Protein AF-A0A8H1L627-F1 (afdb_monomer_lite)

Radius of gyration: 14.6 Å; chains: 1; bounding box: 30×21×41 Å

pLDDT: mean 93.16, std 6.46, range [61.12, 98.06]

Foldseek 3Di:
DDPVVVQLVVQLQVVLCVVPPVCVVQPPVNDDPVVSVVSSVVSVVVVVVVVVVVVVVVVVVVD

Sequence (63 aa):
MTDQDARRERYARALYSTLGHSAERHPWAGLAPARREIWYQRADAAIAVADEEIAARLAARDG

Secondary structure (DSSP, 8-state):
--HHHHHHHHHHHHHHHTTTHHHHHS-GGGS-HHHHHHHHHHHHHHHHHHHHHHHHHHHHHH-

Structure (mmCIF, N/CA/C/O backbone):
data_AF-A0A8H1L627-F1
#
_entry.id   AF-A0A8H1L627-F1
#
loop_
_atom_site.group_PDB
_atom_site.id
_atom_site.type_symbol
_atom_site.label_atom_id
_atom_site.label_alt_id
_atom_site.label_comp_id
_atom_site.label_asym_id
_atom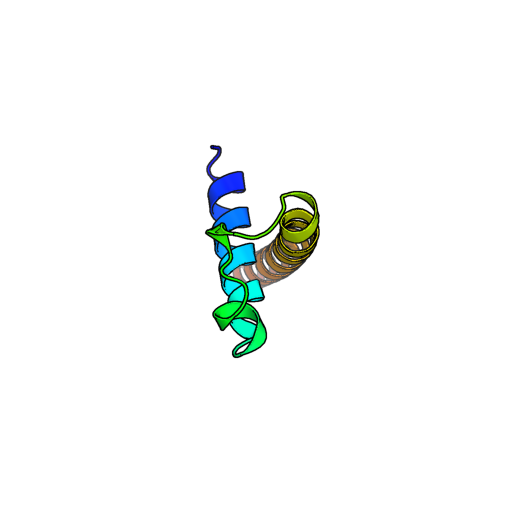_site.label_entity_id
_atom_site.label_seq_id
_atom_site.pdbx_PDB_ins_code
_atom_site.Cartn_x
_atom_site.Cartn_y
_atom_site.Cartn_z
_atom_site.occupancy
_atom_site.B_iso_or_equiv
_atom_site.auth_seq_id
_atom_site.auth_comp_id
_atom_site.auth_asym_id
_atom_site.auth_atom_id
_atom_site.pdbx_PDB_model_num
ATOM 1 N N . MET A 1 1 ? -12.007 10.003 -6.223 1.00 61.12 1 MET A N 1
ATOM 2 C CA . MET A 1 1 ? -10.823 9.188 -5.893 1.00 61.12 1 MET A CA 1
ATOM 3 C C . MET A 1 1 ? -10.058 9.015 -7.182 1.00 61.12 1 MET A C 1
ATOM 5 O O . MET A 1 1 ? -10.673 8.597 -8.158 1.00 61.12 1 MET A O 1
ATOM 9 N N . THR A 1 2 ? -8.805 9.452 -7.231 1.00 85.94 2 THR A N 1
ATOM 10 C CA . THR A 1 2 ? -7.981 9.273 -8.433 1.00 85.94 2 THR A CA 1
ATOM 11 C C . THR A 1 2 ? -7.607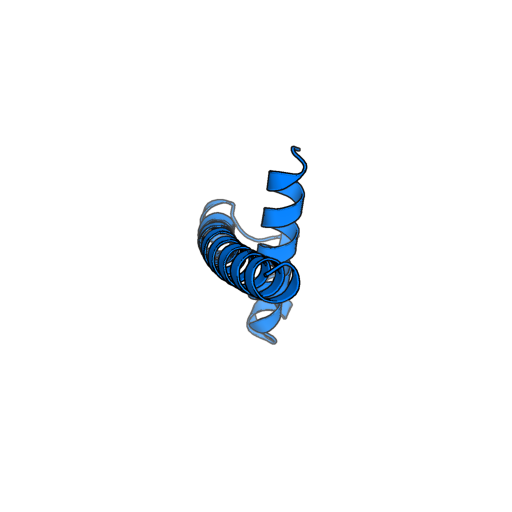 7.795 -8.592 1.00 85.94 2 THR A C 1
ATOM 13 O O . THR A 1 2 ? -7.720 7.018 -7.640 1.00 85.94 2 THR A O 1
ATOM 16 N N . ASP A 1 3 ? -7.167 7.385 -9.784 1.00 87.75 3 ASP A N 1
ATOM 17 C CA . ASP A 1 3 ? -6.648 6.025 -9.999 1.00 87.75 3 ASP A CA 1
ATOM 18 C C . ASP A 1 3 ? -5.446 5.734 -9.077 1.00 87.75 3 ASP A C 1
ATOM 20 O O . ASP A 1 3 ? -5.336 4.661 -8.482 1.00 87.75 3 ASP A O 1
ATOM 24 N N . GLN A 1 4 ? -4.623 6.758 -8.837 1.00 87.25 4 GLN A N 1
ATOM 25 C CA . GLN A 1 4 ? -3.507 6.717 -7.899 1.00 87.25 4 GLN A CA 1
ATOM 26 C C . GLN A 1 4 ? -3.964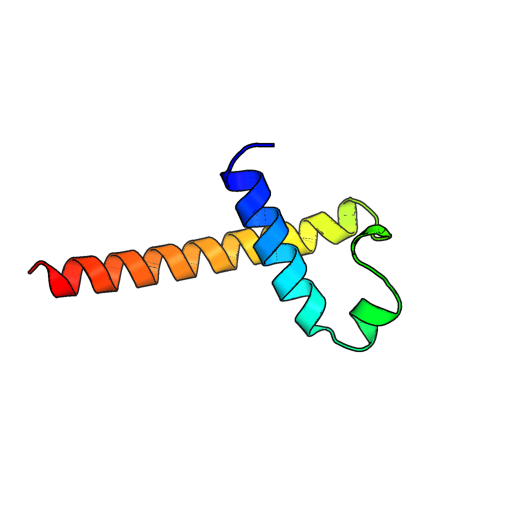 6.482 -6.451 1.00 87.25 4 GLN A C 1
ATOM 28 O O . GLN A 1 4 ? -3.410 5.615 -5.775 1.00 87.25 4 GLN A O 1
ATOM 33 N N . ASP A 1 5 ? -5.006 7.176 -5.983 1.00 91.88 5 ASP A N 1
ATOM 34 C CA . ASP A 1 5 ? -5.561 6.962 -4.638 1.00 91.88 5 ASP A CA 1
ATOM 35 C C . ASP A 1 5 ? -6.118 5.539 -4.479 1.00 91.88 5 ASP A C 1
ATOM 37 O O . ASP A 1 5 ? -5.936 4.899 -3.443 1.00 91.88 5 ASP A O 1
ATOM 41 N N . ALA A 1 6 ? -6.772 5.011 -5.520 1.00 94.38 6 ALA A N 1
ATOM 42 C CA . ALA A 1 6 ? -7.302 3.650 -5.519 1.00 94.38 6 ALA A CA 1
ATOM 43 C C . ALA A 1 6 ? -6.187 2.594 -5.484 1.00 94.38 6 ALA A C 1
ATOM 45 O O . ALA A 1 6 ? -6.306 1.575 -4.792 1.00 94.38 6 ALA A O 1
ATOM 46 N N . ARG A 1 7 ? -5.092 2.840 -6.212 1.00 94.06 7 ARG A N 1
ATOM 47 C CA . ARG A 1 7 ? -3.886 2.005 -6.193 1.00 94.06 7 ARG A CA 1
ATOM 48 C C . ARG A 1 7 ? -3.235 2.023 -4.808 1.00 94.06 7 ARG A C 1
ATOM 50 O O . ARG A 1 7 ? -2.994 0.953 -4.245 1.00 94.06 7 ARG A O 1
ATOM 57 N N . ARG A 1 8 ? -3.042 3.211 -4.229 1.00 96.75 8 ARG A N 1
ATOM 58 C CA . ARG A 1 8 ? -2.505 3.428 -2.875 1.00 96.75 8 ARG A CA 1
ATOM 59 C C . ARG A 1 8 ? -3.334 2.701 -1.814 1.00 96.75 8 ARG A C 1
ATOM 61 O O . ARG A 1 8 ? -2.782 1.938 -1.023 1.00 96.75 8 ARG A O 1
ATOM 68 N N . GLU A 1 9 ? -4.662 2.843 -1.851 1.00 96.81 9 GLU A N 1
ATOM 69 C CA . GLU A 1 9 ? -5.597 2.149 -0.950 1.00 96.81 9 GLU A CA 1
ATOM 70 C C . GLU A 1 9 ? -5.468 0.625 -1.043 1.00 96.81 9 GLU A C 1
ATOM 72 O O . GLU A 1 9 ? -5.420 -0.069 -0.025 1.00 96.81 9 GLU A O 1
ATOM 77 N N . ARG A 1 10 ? -5.378 0.084 -2.262 1.00 96.44 10 ARG A N 1
ATOM 78 C CA . ARG A 1 10 ? -5.248 -1.360 -2.482 1.00 96.44 10 ARG A CA 1
ATOM 79 C C . ARG A 1 10 ? -3.958 -1.912 -1.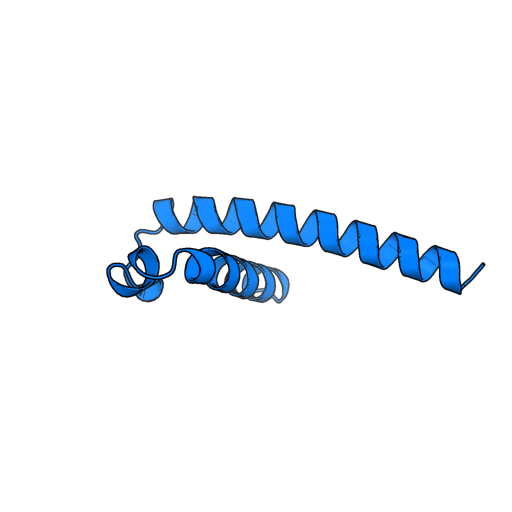882 1.00 96.44 10 ARG A C 1
ATOM 81 O O . ARG A 1 10 ? -4.003 -2.922 -1.182 1.00 96.44 10 ARG A O 1
ATOM 88 N N . TYR A 1 11 ? -2.832 -1.244 -2.126 1.00 96.50 11 TYR A N 1
ATOM 89 C CA . TYR A 1 11 ? -1.536 -1.652 -1.583 1.00 96.50 11 TYR A CA 1
ATOM 90 C C . TYR A 1 11 ? -1.496 -1.527 -0.062 1.00 96.50 11 TYR A C 1
ATOM 92 O O . TYR A 1 11 ? -1.056 -2.453 0.615 1.00 96.50 11 TYR A O 1
ATOM 100 N N . ALA A 1 12 ? -2.020 -0.436 0.494 1.00 97.62 12 ALA A N 1
ATOM 101 C CA . ALA A 1 12 ? -2.048 -0.236 1.937 1.00 97.62 12 ALA A CA 1
ATOM 102 C C . ALA A 1 12 ? -2.880 -1.315 2.644 1.00 97.62 12 ALA A C 1
ATOM 104 O O . ALA A 1 12 ? -2.434 -1.882 3.642 1.00 97.62 12 ALA A O 1
ATOM 105 N N . ARG A 1 13 ? -4.041 -1.677 2.081 1.00 96.81 13 ARG A N 1
ATOM 106 C CA . ARG A 1 13 ? -4.871 -2.784 2.580 1.00 96.81 13 ARG A CA 1
ATOM 107 C C . ARG A 1 13 ? -4.169 -4.136 2.481 1.00 96.81 13 ARG A C 1
ATOM 109 O O . ARG A 1 13 ? -4.236 -4.913 3.431 1.00 96.81 13 ARG A O 1
ATOM 116 N N . ALA A 1 14 ? -3.497 -4.413 1.364 1.00 96.44 14 ALA A N 1
ATOM 117 C CA . ALA A 1 14 ? -2.741 -5.649 1.184 1.00 96.44 14 ALA A CA 1
ATOM 118 C C . ALA A 1 14 ? -1.605 -5.756 2.212 1.00 96.44 14 ALA A C 1
ATOM 120 O O . ALA A 1 14 ? -1.513 -6.756 2.920 1.00 96.44 14 ALA A O 1
ATOM 121 N N . LEU A 1 15 ? -0.814 -4.692 2.380 1.00 95.75 15 LEU A N 1
ATOM 122 C CA . LEU A 1 15 ? 0.249 -4.621 3.383 1.00 95.75 15 LEU A CA 1
ATOM 123 C C . LEU A 1 15 ? -0.306 -4.789 4.800 1.00 95.75 15 LEU A C 1
ATOM 125 O O . LEU A 1 15 ? 0.231 -5.571 5.581 1.00 95.75 15 LEU A O 1
ATOM 129 N N . TYR A 1 16 ? -1.412 -4.119 5.123 1.00 96.06 16 TYR A N 1
ATOM 130 C CA . TYR A 1 16 ? -2.060 -4.246 6.426 1.00 96.06 16 TYR A CA 1
ATOM 131 C C . TYR A 1 16 ? -2.489 -5.684 6.724 1.00 96.06 16 TYR A C 1
ATOM 133 O O . TYR A 1 16 ? -2.298 -6.172 7.837 1.00 96.06 16 TYR A O 1
ATOM 141 N N . SER A 1 17 ? -3.023 -6.380 5.717 1.00 95.06 17 SER A N 1
ATOM 142 C CA . SER A 1 17 ? -3.511 -7.754 5.864 1.00 95.06 17 SER A CA 1
ATOM 143 C C . SER A 1 17 ? -2.412 -8.752 6.246 1.00 95.06 17 SER A C 1
ATOM 145 O O . SER A 1 17 ? -2.698 -9.763 6.883 1.00 95.06 17 SER A O 1
ATOM 147 N N . THR A 1 18 ? -1.144 -8.434 5.960 1.00 95.50 18 THR A N 1
ATOM 148 C CA . THR A 1 18 ? 0.001 -9.282 6.337 1.00 95.50 18 THR A CA 1
ATOM 149 C C . THR A 1 18 ? 0.252 -9.331 7.847 1.00 95.50 18 THR A C 1
ATOM 151 O O . THR A 1 18 ? 0.946 -10.224 8.322 1.00 95.50 18 THR A O 1
ATOM 154 N N . LEU A 1 19 ? -0.352 -8.425 8.629 1.00 91.06 19 LEU A N 1
ATOM 155 C CA . LEU A 1 19 ? -0.282 -8.457 10.092 1.00 91.06 19 LEU A CA 1
ATOM 156 C C . LEU A 1 19 ? -1.098 -9.592 10.738 1.00 91.06 19 LEU A C 1
ATOM 158 O O . LEU A 1 19 ? -1.047 -9.745 11.963 1.00 91.06 19 LEU A O 1
ATOM 162 N N . GLY A 1 20 ? -1.872 -10.351 9.953 1.00 88.81 20 GLY A N 1
ATOM 163 C CA . GLY A 1 20 ? -2.633 -11.516 10.410 1.00 88.81 20 GLY A CA 1
ATOM 164 C C . GLY A 1 20 ? -3.552 -11.189 11.588 1.00 88.81 20 GLY A C 1
ATOM 165 O O . GLY A 1 20 ? -4.417 -10.318 11.492 1.00 88.81 20 GLY A O 1
ATOM 166 N N . HIS A 1 21 ? -3.303 -11.824 12.737 1.00 82.31 21 HIS A N 1
ATOM 167 C CA . HIS A 1 21 ? -4.101 -11.701 13.969 1.00 82.31 21 HIS A CA 1
ATOM 168 C C . HIS A 1 21 ? -4.365 -10.254 14.432 1.00 82.31 21 HIS A C 1
ATOM 170 O O . HIS A 1 21 ? -5.388 -9.949 15.050 1.00 82.31 21 HIS A O 1
ATOM 176 N N . SER A 1 22 ? -3.447 -9.324 14.150 1.00 80.31 22 SER A N 1
ATOM 177 C CA . SER A 1 22 ? -3.649 -7.904 14.480 1.00 80.31 22 SER A CA 1
ATOM 178 C C . SER A 1 22 ? -4.618 -7.202 13.523 1.00 80.31 22 SER A C 1
ATOM 180 O O . SER A 1 22 ? -5.346 -6.311 13.957 1.00 80.31 22 SER A O 1
ATOM 182 N N . ALA A 1 23 ? -4.652 -7.604 12.251 1.00 87.00 23 ALA A N 1
ATOM 183 C CA . ALA A 1 23 ? -5.580 -7.075 11.253 1.00 87.00 23 ALA A CA 1
ATOM 184 C C . ALA A 1 23 ? -7.005 -7.624 11.430 1.00 87.00 23 ALA A C 1
ATOM 186 O O . ALA A 1 23 ? -7.972 -6.916 11.155 1.00 87.00 23 ALA A O 1
ATOM 187 N N . GLU A 1 24 ? -7.141 -8.847 11.949 1.00 87.56 24 GLU A N 1
ATOM 188 C CA . GLU A 1 24 ? -8.438 -9.457 12.272 1.00 87.56 24 GLU A CA 1
ATOM 189 C C . GLU A 1 24 ? -9.153 -8.724 13.415 1.00 87.56 24 GLU A C 1
ATOM 191 O O . GLU A 1 24 ? -10.346 -8.437 13.331 1.00 87.56 24 GLU A O 1
ATOM 196 N N . ARG A 1 25 ? -8.419 -8.362 14.476 1.00 90.50 25 ARG A N 1
ATOM 197 C CA . ARG A 1 25 ? -8.985 -7.666 15.648 1.00 90.50 25 ARG A CA 1
ATOM 198 C C . ARG A 1 25 ? -9.221 -6.175 15.432 1.00 90.50 25 ARG A C 1
ATOM 200 O O . ARG A 1 25 ? -10.013 -5.564 16.149 1.00 90.50 25 ARG A O 1
ATOM 207 N N . HIS A 1 26 ? -8.537 -5.581 14.461 1.00 91.75 26 HIS A N 1
ATOM 208 C CA . HIS A 1 26 ? -8.644 -4.164 14.143 1.00 91.75 26 HIS A CA 1
ATOM 209 C C . HIS A 1 26 ? -8.900 -3.995 12.644 1.00 91.75 26 HIS A C 1
ATOM 211 O O . HIS A 1 26 ? -7.993 -3.633 11.903 1.00 91.75 26 HIS A O 1
ATOM 217 N N . PRO A 1 27 ? -10.128 -4.250 12.162 1.00 93.19 27 PRO A N 1
ATOM 218 C CA . PRO A 1 27 ? -10.397 -4.237 10.733 1.00 93.19 27 PRO A CA 1
ATOM 219 C C . PRO A 1 27 ? -10.050 -2.876 10.127 1.00 93.19 27 PRO A C 1
ATOM 221 O O . PRO A 1 27 ? -10.337 -1.830 10.712 1.00 93.19 27 PRO A O 1
ATOM 224 N N . TRP A 1 28 ? -9.484 -2.893 8.918 1.00 94.38 28 TRP A N 1
ATOM 225 C CA . TRP A 1 28 ? -9.057 -1.695 8.184 1.00 94.38 28 TRP A CA 1
ATOM 226 C C . TRP A 1 28 ? -10.111 -0.576 8.179 1.00 94.38 28 TRP A C 1
ATOM 228 O O . TRP A 1 28 ? -9.804 0.585 8.450 1.00 94.38 28 TRP A O 1
ATOM 238 N N . ALA A 1 29 ? -11.377 -0.939 7.947 1.00 93.81 29 ALA A N 1
ATOM 239 C CA . ALA A 1 29 ? -12.506 -0.011 7.918 1.00 93.81 29 ALA A CA 1
ATOM 240 C C . ALA A 1 29 ? -12.723 0.742 9.246 1.00 93.81 29 ALA A C 1
ATOM 242 O O . ALA A 1 29 ? -13.235 1.859 9.231 1.00 93.81 29 ALA A O 1
ATOM 243 N N . GLY A 1 30 ? -12.304 0.156 10.372 1.00 93.06 30 GLY A N 1
ATOM 244 C CA . GLY A 1 30 ? -12.384 0.741 11.710 1.00 93.06 30 GLY A CA 1
ATOM 245 C C . GLY A 1 30 ? -11.121 1.485 12.152 1.00 93.06 30 GLY A C 1
ATOM 246 O O . GLY A 1 30 ? -11.101 2.051 13.242 1.00 93.06 30 GLY A O 1
ATOM 247 N N . LEU A 1 31 ? -10.055 1.509 11.344 1.00 94.38 31 LEU A N 1
ATOM 248 C CA . LEU A 1 31 ? -8.837 2.233 11.705 1.00 94.38 31 LEU A CA 1
ATOM 249 C C . LEU A 1 31 ? -9.060 3.744 11.663 1.00 94.38 31 LEU A C 1
ATOM 251 O O . LEU A 1 31 ? -9.636 4.263 10.704 1.00 94.38 31 LEU A O 1
ATOM 255 N N . ALA A 1 32 ? -8.517 4.450 12.657 1.00 95.50 32 ALA A N 1
ATOM 256 C CA . ALA A 1 32 ? -8.443 5.906 12.650 1.00 95.50 32 ALA A CA 1
ATOM 257 C C . ALA A 1 32 ? -7.627 6.411 11.439 1.00 95.50 32 ALA A C 1
ATOM 259 O O . ALA A 1 32 ? -6.642 5.757 11.071 1.00 95.50 32 ALA A O 1
ATOM 260 N N . PRO A 1 33 ? -7.958 7.583 10.862 1.00 94.75 33 PRO A N 1
ATOM 261 C CA . PRO A 1 33 ? -7.258 8.123 9.692 1.00 94.75 33 PRO A CA 1
ATOM 262 C C . PRO A 1 33 ? -5.735 8.193 9.863 1.00 94.75 33 PRO A C 1
ATOM 264 O O . PRO A 1 33 ? -4.999 7.712 9.008 1.00 94.75 33 PRO A O 1
ATOM 267 N N . ALA A 1 34 ? -5.255 8.660 11.020 1.00 94.44 34 ALA A N 1
ATOM 268 C CA . ALA A 1 34 ? -3.822 8.748 11.315 1.00 94.44 34 ALA A CA 1
ATOM 269 C C . ALA A 1 34 ? -3.101 7.387 11.268 1.00 94.44 34 ALA A C 1
ATOM 271 O O . ALA A 1 34 ? -1.940 7.310 10.878 1.00 94.44 34 ALA A O 1
ATOM 272 N N . ARG A 1 35 ? -3.783 6.290 11.635 1.00 94.44 35 ARG A N 1
ATOM 273 C CA . ARG A 1 35 ? -3.208 4.941 11.515 1.00 94.44 35 ARG A CA 1
ATOM 274 C C . ARG A 1 35 ? -3.154 4.477 10.066 1.00 94.44 35 ARG A C 1
ATOM 276 O O . ARG A 1 35 ? -2.199 3.797 9.709 1.00 94.44 35 ARG A O 1
ATOM 283 N N . ARG A 1 36 ? -4.153 4.824 9.246 1.00 96.50 36 ARG A N 1
ATOM 284 C CA . ARG A 1 36 ? -4.153 4.490 7.812 1.00 96.50 36 ARG A CA 1
ATOM 285 C C . ARG A 1 36 ? -3.030 5.212 7.076 1.00 96.50 36 ARG A C 1
ATOM 287 O O . ARG A 1 36 ? -2.400 4.592 6.231 1.00 96.50 36 ARG A O 1
ATOM 294 N N . GLU A 1 37 ? -2.699 6.441 7.476 1.00 97.06 37 GLU A N 1
ATOM 295 C CA . GLU A 1 37 ? -1.614 7.212 6.855 1.00 97.06 37 GLU A CA 1
ATOM 296 C C . GLU A 1 37 ? -0.261 6.493 6.898 1.00 97.06 37 GLU A C 1
ATOM 298 O O . GLU A 1 37 ? 0.460 6.467 5.906 1.00 97.06 37 GLU A O 1
ATOM 303 N N . ILE A 1 38 ? 0.051 5.805 7.999 1.00 96.44 38 ILE A N 1
ATOM 304 C CA . ILE A 1 38 ? 1.282 5.006 8.114 1.00 96.44 38 ILE A CA 1
ATOM 305 C C . ILE A 1 38 ? 1.316 3.894 7.055 1.00 96.44 38 ILE A C 1
ATOM 307 O O . ILE A 1 38 ? 2.358 3.602 6.469 1.00 96.44 38 ILE A O 1
ATOM 311 N N . TRP A 1 39 ? 0.177 3.251 6.804 1.00 97.12 39 TRP A N 1
ATOM 312 C CA . TRP A 1 39 ? 0.073 2.198 5.794 1.00 97.12 39 TRP A CA 1
ATOM 313 C C . TRP A 1 39 ? 0.103 2.746 4.385 1.00 97.12 39 TRP A C 1
ATOM 315 O O . TRP A 1 39 ? 0.669 2.104 3.506 1.00 97.12 39 TRP A O 1
ATOM 325 N N . TYR A 1 40 ? -0.450 3.934 4.181 1.00 97.88 40 TYR A N 1
ATOM 326 C CA . TYR A 1 40 ? -0.344 4.607 2.908 1.00 97.88 40 TYR A CA 1
ATOM 327 C C . TYR A 1 40 ? 1.095 5.003 2.580 1.00 97.88 40 TYR A C 1
ATOM 329 O O . TYR A 1 40 ? 1.550 4.700 1.488 1.00 97.88 40 TYR A O 1
ATOM 337 N N . GLN A 1 41 ? 1.855 5.551 3.530 1.00 98.06 41 GLN A N 1
ATOM 338 C CA . GLN A 1 41 ? 3.282 5.841 3.328 1.00 98.06 41 GLN A CA 1
ATOM 339 C C . GLN A 1 41 ? 4.078 4.584 2.950 1.00 98.06 41 GLN A C 1
ATOM 341 O O . GLN A 1 41 ? 4.929 4.610 2.063 1.00 98.06 41 GLN A O 1
ATOM 346 N N . ARG A 1 42 ? 3.776 3.452 3.596 1.00 97.50 42 ARG A N 1
ATOM 347 C CA . ARG A 1 42 ? 4.379 2.156 3.248 1.00 97.50 42 ARG A CA 1
ATOM 348 C C . ARG A 1 42 ? 3.958 1.678 1.859 1.00 97.50 42 ARG A C 1
ATOM 350 O O . ARG A 1 42 ? 4.780 1.117 1.143 1.00 97.50 42 ARG A O 1
ATOM 357 N N . ALA A 1 43 ? 2.697 1.891 1.487 1.00 98.00 43 ALA A N 1
ATOM 358 C CA . ALA A 1 43 ? 2.190 1.574 0.159 1.00 98.00 43 ALA A CA 1
ATOM 359 C C . ALA A 1 43 ? 2.884 2.410 -0.918 1.00 98.00 43 ALA A C 1
ATOM 361 O O . ALA A 1 43 ? 3.317 1.844 -1.913 1.00 98.00 43 ALA A O 1
ATOM 362 N N . ASP A 1 44 ? 3.050 3.713 -0.690 1.00 97.69 44 ASP A N 1
ATOM 363 C CA . ASP A 1 44 ? 3.728 4.626 -1.611 1.00 97.69 44 ASP A CA 1
ATOM 364 C C . ASP A 1 44 ? 5.183 4.186 -1.844 1.00 97.69 44 ASP A C 1
ATOM 366 O O . ASP A 1 44 ? 5.619 4.070 -2.988 1.00 97.69 44 ASP A O 1
ATOM 370 N N . ALA A 1 45 ? 5.908 3.834 -0.776 1.00 97.62 45 ALA A N 1
ATOM 371 C CA . ALA A 1 45 ? 7.270 3.310 -0.883 1.00 97.62 45 ALA A CA 1
ATOM 372 C C . ALA A 1 45 ? 7.335 1.975 -1.649 1.00 97.62 45 ALA A C 1
ATOM 374 O O . ALA A 1 45 ? 8.188 1.797 -2.514 1.00 97.62 45 ALA A O 1
ATOM 375 N N . ALA A 1 46 ? 6.424 1.039 -1.363 1.00 96.50 46 ALA A N 1
ATOM 376 C CA . ALA A 1 46 ? 6.378 -0.248 -2.056 1.00 96.50 46 ALA A CA 1
ATOM 377 C C . ALA A 1 46 ? 6.024 -0.099 -3.546 1.00 96.50 46 ALA A C 1
ATOM 379 O O . ALA A 1 46 ? 6.574 -0.811 -4.384 1.00 96.50 46 ALA A O 1
ATOM 380 N N . ILE A 1 47 ? 5.118 0.827 -3.874 1.00 96.25 47 ILE A N 1
ATOM 381 C CA . ILE A 1 47 ? 4.747 1.154 -5.252 1.00 96.25 47 ILE A CA 1
ATOM 382 C C . ILE A 1 47 ? 5.951 1.725 -6.004 1.00 96.25 47 ILE A C 1
ATOM 384 O O . ILE A 1 47 ? 6.230 1.252 -7.100 1.00 96.25 47 ILE A O 1
ATOM 388 N N . ALA A 1 48 ? 6.682 2.673 -5.411 1.00 96.88 48 ALA A N 1
ATOM 389 C CA . ALA A 1 48 ? 7.857 3.273 -6.042 1.00 96.88 48 ALA A CA 1
ATOM 390 C C . ALA A 1 48 ? 8.919 2.220 -6.397 1.00 96.88 48 ALA A C 1
ATOM 392 O O . ALA A 1 48 ? 9.360 2.156 -7.541 1.00 96.88 48 ALA A O 1
ATOM 393 N N . VAL A 1 49 ? 9.248 1.329 -5.453 1.00 97.56 49 VAL A N 1
ATOM 394 C CA . VAL A 1 49 ? 10.205 0.234 -5.693 1.00 97.56 49 VAL A CA 1
ATOM 395 C C . VAL A 1 49 ? 9.714 -0.702 -6.800 1.00 97.56 49 VAL A C 1
ATOM 397 O O . VAL A 1 49 ? 10.477 -1.064 -7.694 1.00 97.56 49 VAL A O 1
ATOM 400 N N . ALA A 1 50 ? 8.434 -1.085 -6.781 1.00 94.94 50 ALA A N 1
ATOM 401 C CA . ALA A 1 50 ? 7.875 -1.951 -7.816 1.00 94.94 50 ALA A CA 1
ATOM 402 C C . ALA A 1 50 ? 7.907 -1.290 -9.206 1.00 94.94 50 ALA A C 1
ATOM 404 O O . ALA A 1 50 ? 8.212 -1.958 -10.193 1.00 94.94 50 ALA A O 1
ATOM 405 N N . ASP A 1 51 ? 7.615 0.008 -9.284 1.00 95.88 51 ASP A N 1
ATOM 406 C CA . ASP A 1 51 ? 7.631 0.764 -10.536 1.00 95.88 51 ASP A CA 1
ATOM 407 C C . ASP A 1 51 ? 9.060 0.881 -11.099 1.00 95.88 51 ASP A C 1
ATOM 409 O O . ASP A 1 51 ? 9.258 0.666 -12.297 1.00 95.88 51 ASP A O 1
ATOM 413 N N . GLU A 1 52 ? 10.064 1.113 -10.246 1.00 97.50 52 GLU A N 1
ATOM 414 C CA . GLU A 1 52 ? 11.485 1.087 -10.628 1.00 97.50 52 GLU A CA 1
ATOM 415 C C . GLU A 1 52 ? 11.903 -0.282 -11.186 1.00 97.50 52 GLU A C 1
ATOM 417 O O . GLU A 1 52 ? 12.513 -0.369 -12.256 1.00 97.50 52 GLU A O 1
ATOM 422 N N . GLU A 1 53 ? 11.533 -1.372 -10.508 1.00 97.56 53 GLU A N 1
ATOM 423 C CA . GLU A 1 53 ? 11.853 -2.725 -10.962 1.00 97.56 53 GLU A CA 1
ATOM 424 C C . GLU A 1 53 ? 11.175 -3.091 -12.292 1.00 97.56 53 GLU A C 1
ATOM 426 O O . GLU A 1 53 ? 11.766 -3.779 -13.132 1.00 97.56 53 GLU A O 1
ATOM 431 N N . ILE A 1 54 ? 9.921 -2.675 -12.489 1.00 95.94 54 ILE A N 1
ATOM 432 C CA . ILE A 1 54 ? 9.190 -2.898 -13.741 1.00 95.94 54 ILE A CA 1
ATOM 433 C C . ILE A 1 54 ? 9.864 -2.121 -14.872 1.00 95.94 54 ILE A C 1
ATOM 435 O O . ILE A 1 54 ? 10.122 -2.699 -15.929 1.00 95.94 54 ILE A O 1
ATOM 439 N N . ALA A 1 55 ? 10.201 -0.849 -14.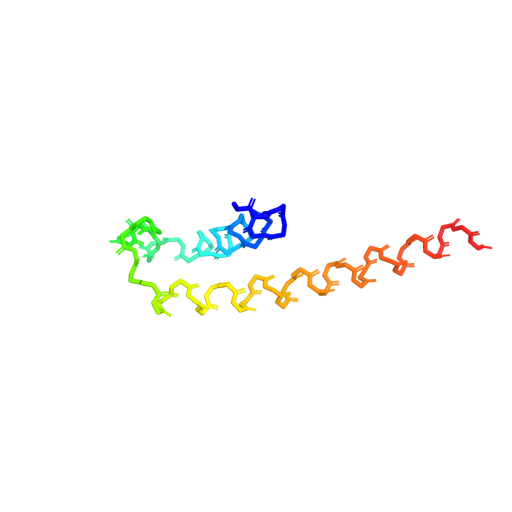645 1.00 96.31 55 ALA A N 1
ATOM 440 C CA . ALA A 1 55 ? 10.888 -0.020 -15.629 1.00 96.31 55 ALA A CA 1
ATOM 441 C C . ALA A 1 55 ? 12.240 -0.626 -16.040 1.00 96.31 55 ALA A C 1
ATOM 443 O O . ALA A 1 55 ? 12.527 -0.728 -17.233 1.00 96.31 55 ALA A O 1
ATOM 444 N N . ALA A 1 56 ? 13.032 -1.110 -15.076 1.00 96.38 56 ALA A N 1
ATOM 445 C CA . ALA A 1 56 ? 14.309 -1.769 -15.348 1.00 96.38 56 ALA A CA 1
ATOM 446 C C . ALA A 1 56 ? 14.146 -3.035 -16.209 1.00 96.38 56 ALA A C 1
ATOM 448 O O . ALA A 1 56 ? 14.901 -3.246 -17.160 1.00 96.38 56 ALA A O 1
ATOM 449 N N . ARG A 1 57 ? 13.134 -3.865 -15.919 1.00 95.81 57 ARG A N 1
ATOM 450 C CA . ARG A 1 57 ? 12.840 -5.078 -16.702 1.00 95.81 57 ARG A CA 1
ATOM 451 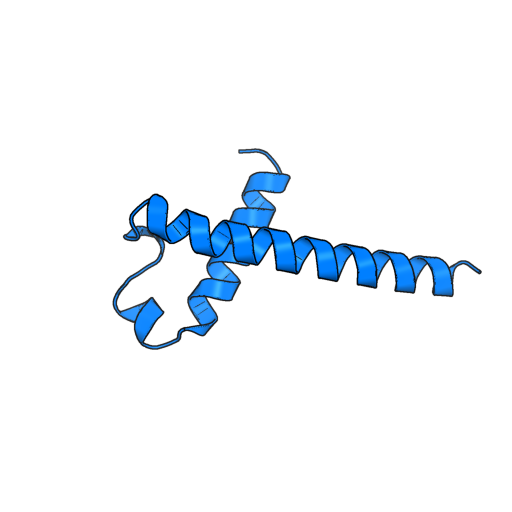C C . ARG A 1 57 ? 12.364 -4.762 -18.121 1.00 95.81 57 ARG A C 1
ATOM 453 O O . ARG A 1 57 ? 12.731 -5.482 -19.044 1.00 95.81 57 ARG A O 1
ATOM 460 N N . LEU A 1 58 ? 11.562 -3.712 -18.301 1.00 96.62 58 LEU A N 1
ATOM 461 C CA . LEU A 1 58 ? 11.107 -3.276 -19.625 1.00 96.62 58 LEU A CA 1
ATOM 462 C C . LEU A 1 58 ? 12.275 -2.751 -20.466 1.00 96.62 58 LEU A C 1
ATOM 464 O O . LEU A 1 58 ? 12.441 -3.181 -21.603 1.00 96.62 58 LEU A O 1
ATOM 468 N N . ALA A 1 59 ? 13.136 -1.913 -19.883 1.00 93.62 59 ALA A N 1
ATOM 469 C CA . ALA A 1 59 ? 14.327 -1.405 -20.560 1.00 93.62 59 ALA A CA 1
ATOM 470 C C . ALA A 1 59 ? 15.278 -2.532 -20.999 1.00 93.62 59 ALA A C 1
ATOM 472 O O . ALA A 1 59 ? 15.800 -2.495 -22.107 1.00 93.62 59 ALA A O 1
ATOM 473 N N . ALA A 1 60 ? 15.460 -3.559 -20.163 1.00 94.19 60 ALA A N 1
ATOM 474 C CA . ALA A 1 60 ? 16.279 -4.726 -20.494 1.00 94.19 60 ALA A CA 1
ATOM 475 C C . ALA A 1 60 ? 15.661 -5.646 -21.565 1.00 94.19 60 ALA A C 1
ATOM 477 O O . ALA A 1 60 ? 16.372 -6.467 -22.134 1.00 94.19 60 ALA A O 1
ATOM 478 N N . ARG A 1 61 ? 14.346 -5.564 -21.807 1.00 89.31 61 ARG A N 1
ATOM 479 C CA . ARG A 1 61 ? 13.658 -6.352 -22.841 1.00 89.31 61 ARG A CA 1
ATOM 480 C C . ARG A 1 61 ? 13.748 -5.698 -24.218 1.00 89.31 61 ARG A C 1
ATOM 482 O O . ARG A 1 61 ? 13.795 -6.405 -25.219 1.00 89.31 61 ARG A O 1
ATOM 489 N N . ASP A 1 62 ? 13.689 -4.371 -24.251 1.00 84.88 62 ASP A N 1
ATOM 490 C CA . ASP A 1 62 ? 13.573 -3.592 -25.484 1.00 84.88 62 ASP A CA 1
ATOM 491 C C . ASP A 1 62 ? 14.947 -3.136 -26.044 1.00 84.88 62 ASP A C 1
ATOM 493 O O . ASP A 1 62 ? 14.985 -2.482 -27.088 1.00 84.88 62 ASP A O 1
ATOM 497 N N . GLY A 1 63 ? 16.059 -3.473 -25.371 1.00 69.69 63 GLY A N 1
ATOM 498 C CA . GLY A 1 63 ? 17.446 -3.218 -25.800 1.00 69.69 63 GLY A CA 1
ATOM 499 C C . GLY A 1 63 ? 18.211 -4.493 -26.127 1.00 69.69 63 GLY A C 1
ATOM 500 O O . GLY A 1 63 ? 19.036 -4.437 -27.066 1.00 69.69 63 GLY A O 1
#

Organism: NCBI:txid1888